Protein AF-A0A937DG36-F1 (afdb_monomer_lite)

Sequence (74 aa):
MPKNSITTERRATLREGLQSTADALHRRRASDIALDAIDDYVALNWLEWWGGALRLTITGENVCRQTRLAIETP

pLDDT: mean 88.03, std 13.16, range [43.53, 96.94]

Structure (mmCIF, N/CA/C/O backbone):
data_AF-A0A937DG36-F1
#
_entry.id   AF-A0A937DG36-F1
#
loop_
_atom_site.group_PDB
_atom_site.id
_atom_site.type_symbol
_atom_site.label_atom_id
_atom_site.label_alt_id
_atom_site.label_comp_id
_atom_site.label_asym_id
_atom_site.label_entity_id
_atom_site.label_seq_id
_atom_site.pdbx_PDB_ins_code
_atom_site.Cartn_x
_atom_site.Cartn_y
_atom_site.Cartn_z
_atom_site.occupancy
_atom_site.B_iso_or_equiv
_atom_site.auth_seq_id
_atom_site.auth_comp_id
_atom_site.auth_asym_id
_atom_site.auth_atom_id
_atom_site.pdbx_PDB_model_num
ATOM 1 N N . MET A 1 1 ? -15.102 -5.446 -15.648 1.00 43.53 1 MET A N 1
ATOM 2 C CA . MET A 1 1 ? -14.716 -6.105 -14.383 1.00 43.53 1 MET A CA 1
ATOM 3 C C . MET A 1 1 ? -15.315 -5.284 -13.253 1.00 43.53 1 MET A C 1
ATOM 5 O O . MET A 1 1 ? -15.162 -4.065 -13.326 1.00 43.53 1 MET A O 1
ATOM 9 N N . PRO A 1 2 ? -16.087 -5.864 -12.317 1.00 44.56 2 PRO A N 1
ATOM 10 C CA . PRO A 1 2 ? -16.750 -5.074 -11.290 1.00 44.56 2 PRO A CA 1
ATOM 11 C C . PRO A 1 2 ? -15.667 -4.369 -10.480 1.00 44.56 2 PRO A C 1
ATOM 13 O O . PRO A 1 2 ? -14.786 -5.004 -9.908 1.00 44.56 2 PRO A O 1
ATOM 16 N N . LYS A 1 3 ? -15.696 -3.038 -10.529 1.00 56.22 3 LYS A N 1
ATOM 17 C CA . LYS A 1 3 ? -14.880 -2.171 -9.692 1.00 56.22 3 LYS A CA 1
ATOM 18 C C . LYS A 1 3 ? -15.390 -2.422 -8.283 1.00 56.22 3 LYS A C 1
ATOM 20 O O . LYS A 1 3 ? -16.440 -1.892 -7.933 1.00 56.22 3 LYS A O 1
ATOM 25 N N . ASN A 1 4 ? -14.744 -3.322 -7.544 1.00 61.00 4 ASN A N 1
ATOM 26 C CA . ASN A 1 4 ? -15.068 -3.510 -6.142 1.00 61.00 4 ASN A CA 1
ATOM 27 C C . ASN A 1 4 ? -14.828 -2.146 -5.500 1.00 61.00 4 ASN A C 1
ATOM 29 O O . ASN A 1 4 ? -13.697 -1.664 -5.466 1.00 61.00 4 ASN A O 1
ATOM 33 N N . SER A 1 5 ? -15.906 -1.449 -5.155 1.00 77.75 5 SER A N 1
ATOM 34 C CA . SER A 1 5 ? -15.810 -0.138 -4.536 1.00 77.75 5 SER A CA 1
ATOM 35 C C . SER A 1 5 ? -15.153 -0.358 -3.186 1.00 77.75 5 SER A C 1
ATOM 37 O O . SER A 1 5 ? -15.801 -0.824 -2.252 1.00 77.75 5 SER A O 1
ATOM 39 N N . ILE A 1 6 ? -13.849 -0.095 -3.109 1.00 87.75 6 ILE A N 1
ATOM 40 C CA . ILE A 1 6 ? -13.089 -0.226 -1.871 1.00 87.75 6 ILE A CA 1
ATOM 41 C C . ILE A 1 6 ? -13.766 0.675 -0.842 1.00 87.75 6 ILE A C 1
ATOM 43 O O . ILE A 1 6 ? -13.891 1.886 -1.046 1.00 87.75 6 ILE A O 1
ATOM 47 N N . THR A 1 7 ? -14.252 0.069 0.239 1.00 92.75 7 THR A N 1
ATOM 48 C CA . THR A 1 7 ? -14.944 0.798 1.300 1.00 92.75 7 THR A CA 1
ATOM 49 C C . THR A 1 7 ? -13.970 1.733 2.012 1.00 92.75 7 THR A C 1
ATOM 51 O O . THR A 1 7 ? -12.754 1.519 2.007 1.00 92.75 7 THR A O 1
ATOM 54 N N . THR A 1 8 ? -14.488 2.780 2.655 1.00 91.31 8 THR A N 1
ATOM 55 C CA . THR A 1 8 ? -13.658 3.707 3.441 1.00 91.31 8 THR A CA 1
ATOM 56 C C . THR A 1 8 ? -12.872 2.973 4.529 1.00 91.31 8 THR A C 1
ATOM 58 O O . THR A 1 8 ? -11.689 3.249 4.713 1.00 91.31 8 THR A O 1
ATOM 61 N N . GLU A 1 9 ? -13.499 1.995 5.186 1.00 92.56 9 GLU A N 1
ATOM 62 C CA . GLU A 1 9 ? -12.870 1.140 6.199 1.00 92.56 9 GLU A CA 1
ATOM 63 C C . GLU A 1 9 ? -11.731 0.312 5.600 1.00 92.56 9 GLU A C 1
ATOM 65 O O . GLU A 1 9 ? -10.605 0.368 6.091 1.00 92.56 9 GLU A O 1
ATOM 70 N N . ARG A 1 10 ? -11.976 -0.376 4.474 1.00 94.06 10 ARG A N 1
ATOM 71 C CA . ARG A 1 10 ? -10.937 -1.161 3.797 1.00 94.06 10 ARG A CA 1
ATOM 72 C C . ARG A 1 10 ? -9.775 -0.277 3.357 1.00 94.06 10 ARG A C 1
ATOM 74 O O . ARG A 1 10 ? -8.620 -0.653 3.533 1.00 94.06 10 ARG A O 1
ATOM 81 N N . ARG A 1 11 ? -10.056 0.921 2.839 1.00 93.94 11 ARG A N 1
ATOM 82 C CA . ARG A 1 11 ? -9.022 1.892 2.458 1.00 93.94 11 ARG A CA 1
ATOM 83 C C . ARG A 1 11 ? -8.200 2.367 3.659 1.00 93.94 11 ARG A C 1
ATOM 85 O O . ARG A 1 11 ? -6.997 2.566 3.501 1.00 93.94 11 ARG A O 1
ATOM 92 N N . ALA A 1 12 ? -8.817 2.552 4.826 1.00 92.69 12 ALA A N 1
ATOM 93 C CA . ALA A 1 12 ? -8.108 2.902 6.055 1.00 92.69 12 ALA A CA 1
ATOM 94 C C . ALA A 1 12 ? -7.168 1.765 6.492 1.00 92.69 12 ALA A C 1
ATOM 96 O O . ALA A 1 12 ? -5.975 2.005 6.658 1.00 92.69 12 ALA A O 1
ATOM 97 N N . THR A 1 13 ? -7.654 0.519 6.525 1.00 94.06 13 THR A N 1
ATOM 98 C CA . THR A 1 13 ? -6.825 -0.662 6.828 1.00 94.06 13 THR A CA 1
ATOM 99 C C . THR A 1 13 ? -5.654 -0.815 5.853 1.00 94.06 13 THR A C 1
ATOM 101 O O . THR A 1 13 ? -4.519 -1.047 6.263 1.00 94.06 13 THR A O 1
ATOM 104 N N . LEU A 1 14 ? -5.897 -0.638 4.550 1.00 95.38 14 LEU A N 1
ATOM 105 C CA . LEU A 1 14 ? -4.840 -0.669 3.532 1.00 95.38 14 LEU A CA 1
ATOM 106 C C . LEU A 1 14 ? -3.817 0.449 3.754 1.00 95.38 14 LEU A C 1
ATOM 108 O O . LEU A 1 14 ? -2.621 0.244 3.577 1.00 95.38 14 LEU A O 1
ATOM 112 N N . ARG A 1 15 ? -4.258 1.643 4.161 1.00 94.75 15 ARG A N 1
ATOM 113 C CA . ARG A 1 15 ? -3.360 2.772 4.435 1.00 94.75 15 ARG A CA 1
ATOM 114 C C . ARG A 1 15 ? -2.430 2.502 5.615 1.00 94.75 15 ARG A C 1
ATOM 116 O O . ARG A 1 15 ? -1.261 2.879 5.548 1.00 94.75 15 ARG A O 1
ATOM 123 N N . GLU A 1 16 ? -2.935 1.855 6.65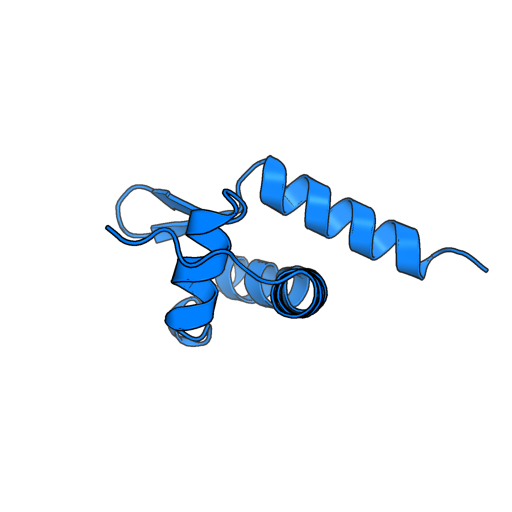7 1.00 92.62 16 GLU A N 1
ATOM 124 C CA . GLU A 1 16 ? -2.149 1.429 7.820 1.00 92.62 16 GLU A CA 1
ATOM 125 C C . GLU A 1 16 ? -1.137 0.336 7.441 1.00 92.62 16 GLU A C 1
ATOM 127 O O . GLU A 1 16 ? 0.033 0.405 7.820 1.00 92.62 16 GLU A O 1
ATOM 132 N N . GLY A 1 17 ? -1.552 -0.635 6.619 1.00 93.81 17 GLY A N 1
ATOM 133 C CA . GLY A 1 17 ? -0.700 -1.735 6.153 1.00 93.81 17 GLY A CA 1
ATOM 134 C C . GLY A 1 17 ? 0.310 -1.367 5.057 1.00 93.81 17 GLY A C 1
ATOM 135 O O . GLY A 1 17 ? 1.242 -2.137 4.792 1.00 93.81 17 GLY A O 1
ATOM 136 N N . LEU A 1 18 ? 0.164 -0.203 4.413 1.00 94.75 18 LEU A N 1
ATOM 137 C CA . LEU A 1 18 ? 0.948 0.152 3.227 1.00 94.75 18 LEU A CA 1
ATOM 138 C C . LEU A 1 18 ? 2.449 0.266 3.522 1.00 94.75 18 LEU A C 1
ATOM 140 O O . LEU A 1 18 ? 3.259 -0.155 2.700 1.00 94.75 18 LEU A O 1
ATOM 144 N N . GLN A 1 19 ? 2.839 0.778 4.693 1.00 93.62 19 GLN A N 1
ATOM 145 C CA . GLN A 1 19 ? 4.259 0.910 5.047 1.00 93.62 19 GLN A CA 1
ATOM 146 C C . GLN A 1 19 ? 4.935 -0.464 5.173 1.00 93.62 19 GLN A C 1
ATOM 148 O O . GLN A 1 19 ? 6.003 -0.675 4.602 1.00 93.62 19 GLN A O 1
ATOM 153 N N . SER A 1 20 ? 4.285 -1.420 5.845 1.00 93.94 20 SER A N 1
ATOM 154 C CA . SER A 1 20 ? 4.786 -2.798 5.954 1.00 93.94 20 SER A CA 1
ATOM 155 C C . SER A 1 20 ? 4.854 -3.482 4.584 1.00 93.94 20 SER A C 1
ATOM 157 O O . SER A 1 20 ? 5.833 -4.154 4.257 1.00 93.94 20 SER A O 1
ATOM 159 N N . THR A 1 21 ? 3.850 -3.232 3.742 1.00 95.44 21 THR A N 1
ATOM 160 C CA . THR A 1 21 ? 3.804 -3.714 2.356 1.00 95.44 21 THR A CA 1
ATOM 161 C C . THR A 1 21 ? 4.979 -3.160 1.542 1.00 95.44 21 THR A C 1
ATOM 163 O O . THR A 1 21 ? 5.675 -3.912 0.861 1.00 95.44 21 THR A O 1
ATOM 166 N N . ALA A 1 22 ? 5.261 -1.858 1.647 1.00 93.19 22 ALA A N 1
ATOM 167 C CA . ALA A 1 22 ? 6.391 -1.221 0.977 1.00 93.19 22 ALA A CA 1
ATOM 168 C C . ALA A 1 22 ? 7.736 -1.811 1.433 1.00 93.19 22 ALA A C 1
ATOM 170 O O . ALA A 1 22 ? 8.612 -2.053 0.597 1.00 93.19 22 ALA A O 1
ATOM 171 N N . ASP A 1 23 ? 7.890 -2.101 2.726 1.00 93.56 23 ASP A N 1
ATOM 172 C CA . ASP A 1 23 ? 9.091 -2.744 3.268 1.00 93.56 23 ASP A CA 1
ATOM 173 C C . ASP A 1 23 ? 9.251 -4.184 2.746 1.00 93.56 23 ASP A C 1
ATOM 175 O O . ASP A 1 23 ? 10.363 -4.607 2.413 1.00 93.56 23 ASP A O 1
ATOM 179 N N . ALA A 1 24 ? 8.152 -4.935 2.618 1.00 94.38 24 ALA A N 1
ATOM 180 C CA . ALA A 1 24 ? 8.157 -6.271 2.024 1.00 94.38 24 ALA A CA 1
ATOM 181 C C . ALA A 1 24 ? 8.604 -6.233 0.552 1.00 94.38 24 ALA A C 1
ATOM 183 O O . ALA A 1 24 ? 9.461 -7.027 0.154 1.00 94.38 24 ALA A O 1
ATOM 184 N N . LEU A 1 25 ? 8.117 -5.267 -0.238 1.00 93.38 25 LEU A N 1
ATOM 185 C CA . LEU A 1 25 ? 8.556 -5.071 -1.626 1.00 93.38 25 LEU A CA 1
ATOM 186 C C . LEU A 1 25 ? 10.052 -4.750 -1.720 1.00 93.38 25 LEU A C 1
ATOM 188 O O . LEU A 1 25 ? 10.760 -5.372 -2.515 1.00 93.38 25 LEU A O 1
ATOM 192 N N . HIS A 1 26 ? 10.563 -3.858 -0.864 1.00 91.00 26 HIS A N 1
ATOM 193 C CA . HIS A 1 26 ? 11.996 -3.537 -0.806 1.00 91.00 26 HIS A CA 1
ATOM 194 C C . HIS A 1 26 ? 12.858 -4.763 -0.477 1.00 91.00 26 HIS A C 1
ATOM 196 O O . HIS A 1 26 ? 13.957 -4.916 -1.012 1.00 91.00 26 HIS A O 1
ATOM 202 N N . ARG A 1 27 ? 12.353 -5.671 0.364 1.00 94.00 27 ARG A N 1
ATOM 203 C CA . ARG A 1 27 ? 13.029 -6.923 0.742 1.00 94.00 27 ARG A CA 1
ATOM 204 C C . ARG A 1 27 ? 12.788 -8.075 -0.238 1.00 94.00 27 ARG A C 1
ATOM 206 O O . ARG A 1 27 ? 13.213 -9.190 0.049 1.00 94.00 27 ARG A O 1
ATOM 213 N N . ARG A 1 28 ? 12.129 -7.831 -1.379 1.00 90.88 28 ARG A N 1
ATOM 214 C CA . ARG A 1 28 ? 11.727 -8.851 -2.371 1.00 90.88 28 ARG A CA 1
ATOM 215 C C . ARG A 1 28 ? 10.824 -9.953 -1.794 1.00 90.88 28 ARG A C 1
ATOM 217 O O . ARG A 1 28 ? 10.830 -11.078 -2.278 1.00 90.88 28 ARG A O 1
ATOM 224 N N . ARG A 1 29 ? 10.025 -9.617 -0.781 1.00 92.19 29 ARG A N 1
ATOM 225 C CA . ARG A 1 29 ? 9.077 -10.501 -0.083 1.00 92.19 29 ARG A CA 1
ATOM 226 C C . ARG A 1 29 ? 7.632 -10.208 -0.484 1.00 92.19 29 ARG A C 1
ATOM 228 O O . ARG A 1 29 ? 6.735 -10.181 0.349 1.00 92.19 29 ARG A O 1
ATOM 235 N N . ALA A 1 30 ? 7.399 -9.964 -1.774 1.00 89.00 30 ALA A N 1
ATOM 236 C CA . ALA A 1 30 ? 6.051 -9.700 -2.281 1.00 89.00 30 ALA A CA 1
ATOM 237 C C . ALA A 1 30 ? 5.096 -10.892 -2.064 1.00 89.00 30 ALA A C 1
ATOM 239 O O . ALA A 1 30 ? 3.894 -10.693 -1.950 1.00 89.00 30 ALA A O 1
ATOM 240 N N . SER A 1 31 ? 5.646 -12.107 -1.947 1.00 90.06 31 SER A N 1
ATOM 241 C CA . SER A 1 31 ? 4.934 -13.343 -1.597 1.00 90.06 31 SER A CA 1
ATOM 242 C C . SER A 1 31 ? 4.215 -13.300 -0.251 1.00 90.06 31 SER A C 1
ATOM 244 O O . SER A 1 31 ? 3.315 -14.100 -0.024 1.00 90.06 31 SER A O 1
ATOM 246 N N . ASP A 1 32 ? 4.623 -12.400 0.641 1.00 91.88 32 ASP A N 1
ATOM 247 C CA . ASP A 1 32 ? 4.100 -12.330 2.005 1.00 91.88 32 ASP A CA 1
ATOM 248 C C . ASP A 1 32 ? 2.908 -11.369 2.105 1.00 91.88 32 ASP A C 1
ATOM 250 O O . ASP A 1 32 ? 2.278 -11.254 3.156 1.00 91.88 32 ASP A O 1
ATOM 254 N N . ILE A 1 33 ? 2.606 -10.664 1.013 1.00 93.38 33 ILE A N 1
ATOM 255 C CA . ILE A 1 33 ? 1.464 -9.766 0.898 1.00 93.38 33 ILE A CA 1
ATOM 256 C C . ILE A 1 33 ? 0.286 -10.593 0.385 1.00 93.38 33 ILE A C 1
ATOM 258 O O . ILE A 1 33 ? 0.394 -11.296 -0.620 1.00 93.38 33 ILE A O 1
ATOM 262 N N . ALA A 1 34 ? -0.850 -10.499 1.070 1.00 93.50 34 ALA A N 1
ATOM 263 C CA . ALA A 1 34 ? -2.060 -11.190 0.654 1.00 93.50 34 ALA A CA 1
ATOM 264 C C . AL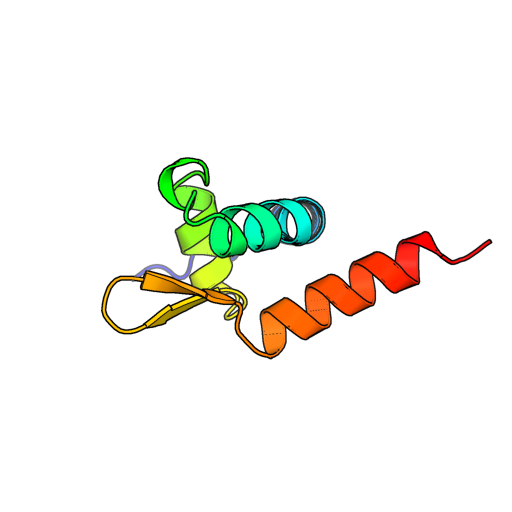A A 1 34 ? -2.519 -10.707 -0.737 1.00 93.50 34 ALA A C 1
ATOM 266 O O . ALA A 1 34 ? -2.463 -9.514 -1.044 1.00 93.50 34 ALA A O 1
ATOM 267 N N . LEU A 1 35 ? -2.950 -11.640 -1.593 1.00 91.31 35 LEU A N 1
ATOM 268 C CA . LEU A 1 35 ? -3.274 -11.349 -2.994 1.00 91.31 35 LEU A CA 1
ATOM 269 C C . LEU A 1 35 ? -4.430 -10.345 -3.134 1.00 91.31 35 LEU A C 1
ATOM 271 O O . LEU A 1 35 ? -4.368 -9.451 -3.970 1.00 91.31 35 LEU A O 1
ATOM 275 N N . ASP A 1 36 ? -5.435 -10.444 -2.264 1.00 92.44 36 ASP A N 1
ATOM 276 C CA . ASP A 1 36 ? -6.551 -9.497 -2.180 1.00 92.44 36 ASP A CA 1
ATOM 277 C C . ASP A 1 36 ? -6.074 -8.076 -1.841 1.00 92.44 36 ASP A C 1
ATOM 279 O O . ASP A 1 36 ? -6.556 -7.099 -2.410 1.00 92.44 36 ASP A O 1
ATOM 283 N N . ALA A 1 37 ? -5.081 -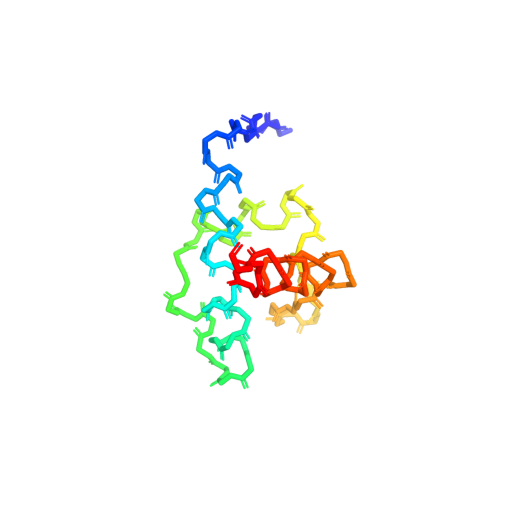7.950 -0.956 1.00 93.81 37 ALA A N 1
ATOM 284 C CA . ALA A 1 37 ? -4.475 -6.665 -0.637 1.00 93.81 37 ALA A CA 1
ATOM 285 C C . ALA A 1 37 ? -3.685 -6.107 -1.830 1.00 93.81 37 ALA A C 1
ATOM 287 O O . ALA A 1 37 ? -3.756 -4.908 -2.089 1.00 93.81 37 ALA A O 1
ATOM 288 N N . ILE A 1 38 ? -2.965 -6.952 -2.582 1.00 94.12 38 ILE A N 1
ATOM 289 C CA . ILE A 1 38 ? -2.269 -6.534 -3.812 1.00 94.12 38 ILE A CA 1
ATOM 290 C C . ILE A 1 38 ? -3.269 -5.971 -4.824 1.00 94.12 38 ILE A C 1
ATOM 292 O O . ILE A 1 38 ? -3.050 -4.873 -5.337 1.00 94.12 38 ILE A O 1
ATOM 296 N N . ASP A 1 39 ? -4.365 -6.685 -5.081 1.00 93.94 39 ASP A N 1
ATOM 297 C CA . ASP A 1 39 ? -5.395 -6.247 -6.024 1.00 93.94 39 ASP A CA 1
ATOM 298 C C . ASP A 1 39 ? -6.017 -4.910 -5.599 1.00 93.94 39 ASP A C 1
ATOM 300 O O . ASP A 1 39 ? -6.155 -4.000 -6.422 1.00 93.94 39 ASP A O 1
ATOM 304 N N . ASP A 1 40 ? -6.309 -4.742 -4.307 1.00 95.19 40 ASP A N 1
ATOM 305 C CA . ASP A 1 40 ? -6.823 -3.483 -3.769 1.00 95.19 40 ASP A CA 1
ATOM 306 C C . ASP A 1 40 ? -5.803 -2.339 -3.904 1.00 95.19 40 ASP A C 1
ATOM 308 O O . ASP A 1 40 ? -6.150 -1.226 -4.309 1.00 95.19 40 ASP A O 1
ATOM 312 N N . TYR A 1 41 ? -4.526 -2.585 -3.598 1.00 95.88 41 TYR A N 1
ATOM 313 C CA . TYR A 1 41 ? -3.478 -1.576 -3.735 1.00 95.88 41 TYR A CA 1
ATOM 314 C C . TYR A 1 41 ? -3.257 -1.153 -5.190 1.00 95.88 41 TYR A C 1
ATOM 316 O O . TYR A 1 41 ? -3.018 0.031 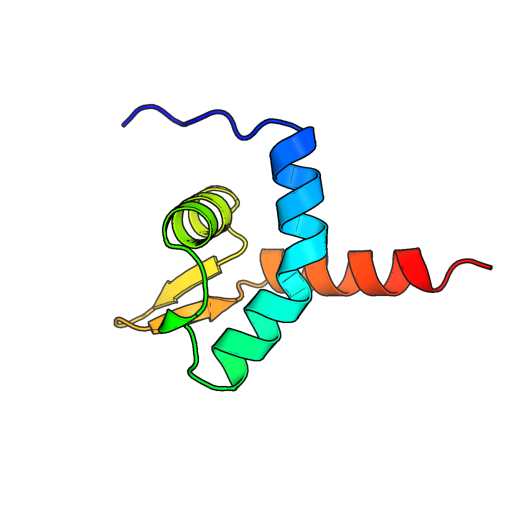-5.452 1.00 95.88 41 TYR A O 1
ATOM 324 N N . VAL A 1 42 ? -3.348 -2.094 -6.132 1.00 94.94 42 VAL A N 1
ATOM 325 C CA . VAL A 1 42 ? -3.284 -1.809 -7.571 1.00 94.94 42 VAL A CA 1
ATOM 326 C C . VAL A 1 42 ? -4.517 -1.019 -8.011 1.00 94.94 42 VAL A C 1
ATOM 328 O O . VAL A 1 42 ? -4.384 -0.015 -8.709 1.00 94.94 42 VAL A O 1
ATOM 331 N N . ALA A 1 43 ? -5.710 -1.389 -7.540 1.00 94.19 43 ALA A N 1
ATOM 332 C CA . ALA A 1 43 ? -6.944 -0.657 -7.826 1.00 94.19 43 ALA A CA 1
ATOM 333 C C . ALA A 1 43 ? -6.929 0.784 -7.275 1.00 94.19 43 ALA A C 1
ATOM 335 O O . ALA A 1 43 ? -7.514 1.682 -7.883 1.00 94.19 43 ALA A O 1
ATOM 336 N N . LEU A 1 44 ? -6.229 1.027 -6.160 1.00 94.62 44 LEU A N 1
ATOM 337 C CA . LEU A 1 44 ? -6.001 2.361 -5.588 1.00 94.62 44 LEU A CA 1
ATOM 338 C C . LEU A 1 44 ? -4.868 3.148 -6.265 1.00 94.62 44 LEU A C 1
ATOM 340 O O . LEU A 1 44 ? -4.617 4.293 -5.876 1.00 94.62 44 LEU A O 1
ATOM 344 N N . ASN A 1 45 ? -4.181 2.568 -7.254 1.00 95.25 45 ASN A N 1
ATOM 345 C CA . ASN A 1 45 ? -2.973 3.120 -7.872 1.00 95.25 45 ASN A CA 1
ATOM 346 C C . ASN A 1 45 ? -1.828 3.348 -6.866 1.00 95.25 45 ASN A C 1
ATOM 348 O O . ASN A 1 45 ? -1.004 4.243 -7.043 1.00 95.25 45 ASN A O 1
ATOM 352 N N . TRP A 1 46 ? -1.784 2.597 -5.764 1.00 96.44 46 TRP A N 1
ATOM 353 C CA . TRP A 1 46 ? -0.709 2.690 -4.766 1.00 96.44 46 TRP A CA 1
ATOM 354 C C . TRP A 1 46 ? 0.438 1.739 -5.089 1.00 96.44 46 TRP A C 1
ATOM 356 O O . TRP A 1 46 ? 1.594 2.067 -4.828 1.00 96.44 46 TRP A O 1
ATOM 366 N N . LEU A 1 47 ? 0.117 0.602 -5.705 1.00 96.81 47 LEU A N 1
ATOM 367 C CA . LEU A 1 47 ? 1.076 -0.330 -6.282 1.00 96.81 47 LEU A CA 1
ATOM 368 C C . LEU A 1 47 ? 0.828 -0.482 -7.781 1.00 96.81 47 LEU A C 1
ATOM 370 O O . LEU A 1 47 ? -0.281 -0.270 -8.265 1.00 96.81 47 LEU A O 1
ATOM 374 N N . GLU A 1 48 ? 1.864 -0.879 -8.506 1.00 95.88 48 GLU A N 1
ATOM 375 C CA . GLU A 1 48 ? 1.773 -1.201 -9.925 1.00 95.88 48 GLU A CA 1
ATOM 376 C C . GLU A 1 48 ? 2.634 -2.412 -10.283 1.00 95.88 48 GLU A C 1
ATOM 378 O O . GLU A 1 48 ? 3.678 -2.673 -9.676 1.00 95.88 48 GLU A O 1
ATOM 383 N N . TRP A 1 49 ? 2.195 -3.146 -11.303 1.00 94.06 49 TRP A N 1
ATOM 384 C CA . TRP A 1 49 ? 2.982 -4.208 -11.914 1.00 94.06 49 TRP A CA 1
ATOM 385 C C . TRP A 1 49 ? 3.938 -3.613 -12.945 1.00 94.06 49 TRP A C 1
ATOM 387 O O . TRP A 1 49 ? 3.513 -3.004 -13.924 1.00 94.06 49 TRP A O 1
ATOM 397 N N . TRP A 1 50 ? 5.234 -3.844 -12.759 1.00 92.12 50 TRP A N 1
ATOM 398 C CA . TRP A 1 50 ? 6.284 -3.394 -13.663 1.00 92.12 50 TRP A CA 1
ATOM 399 C C . TRP A 1 50 ? 7.211 -4.556 -14.022 1.00 92.12 50 TRP A C 1
ATOM 401 O O . TRP A 1 50 ? 7.977 -5.041 -13.189 1.00 92.12 50 TRP A O 1
ATOM 411 N N . GLY A 1 51 ? 7.126 -5.029 -15.269 1.00 86.75 51 GLY A N 1
ATOM 412 C CA . GLY A 1 51 ? 8.005 -6.087 -15.783 1.00 86.75 51 GLY A CA 1
ATOM 413 C C . GLY A 1 51 ? 7.957 -7.396 -14.983 1.00 86.75 51 GLY A C 1
ATOM 414 O O . GLY A 1 51 ? 8.981 -8.055 -14.840 1.00 86.75 51 GLY A O 1
ATOM 415 N N . GLY A 1 52 ? 6.796 -7.748 -14.417 1.00 87.44 52 GLY A N 1
ATOM 416 C CA . GLY A 1 52 ? 6.614 -8.950 -13.592 1.00 87.44 52 GLY A CA 1
ATOM 417 C C . GLY A 1 52 ? 6.961 -8.781 -12.108 1.00 87.44 52 GLY A C 1
ATOM 418 O O . GLY A 1 52 ? 6.807 -9.726 -11.341 1.00 87.44 52 GLY A O 1
ATOM 419 N N . ALA A 1 53 ? 7.389 -7.591 -11.682 1.00 89.06 53 ALA A N 1
ATOM 420 C CA . ALA A 1 53 ? 7.582 -7.254 -10.276 1.00 89.06 53 ALA A CA 1
ATOM 421 C C . ALA A 1 53 ? 6.534 -6.238 -9.809 1.00 89.06 53 ALA A C 1
ATOM 423 O O . ALA A 1 53 ? 6.120 -5.365 -10.569 1.00 89.06 53 ALA A O 1
ATOM 424 N N . LEU A 1 54 ? 6.137 -6.328 -8.542 1.00 94.38 54 LEU A N 1
ATOM 425 C CA . LEU A 1 54 ? 5.264 -5.346 -7.907 1.00 94.38 54 LEU A CA 1
ATOM 426 C C . LEU A 1 54 ? 6.111 -4.185 -7.363 1.00 94.38 54 LEU A C 1
ATOM 428 O O . LEU A 1 54 ? 7.138 -4.414 -6.717 1.00 94.38 54 LEU A O 1
ATOM 432 N N . ARG A 1 55 ? 5.704 -2.943 -7.635 1.00 94.25 55 ARG A N 1
ATOM 433 C CA . ARG A 1 55 ? 6.403 -1.725 -7.200 1.00 94.25 55 ARG A CA 1
ATOM 434 C C . ARG A 1 55 ? 5.450 -0.716 -6.577 1.00 94.25 55 ARG A C 1
ATOM 436 O O . ARG A 1 55 ? 4.263 -0.697 -6.884 1.00 94.25 55 ARG A O 1
ATOM 443 N N . LEU A 1 56 ? 6.004 0.125 -5.708 1.00 96.00 56 LEU A N 1
ATOM 444 C CA . LEU A 1 56 ? 5.308 1.271 -5.133 1.00 96.00 56 LEU A CA 1
ATOM 445 C C . LEU A 1 56 ? 5.249 2.409 -6.158 1.00 96.00 56 LEU A C 1
ATOM 447 O O . LEU A 1 56 ? 6.274 2.751 -6.748 1.00 96.00 56 LEU A O 1
ATOM 451 N N . THR A 1 57 ? 4.069 2.999 -6.346 1.00 96.94 57 THR A N 1
ATOM 452 C CA . THR A 1 57 ? 3.896 4.174 -7.212 1.00 96.94 57 THR A CA 1
ATOM 453 C C . THR A 1 57 ? 4.225 5.467 -6.461 1.00 96.94 57 THR A C 1
ATOM 455 O O . THR A 1 57 ? 4.321 5.495 -5.231 1.00 96.94 57 THR A O 1
ATOM 458 N N . ILE A 1 58 ? 4.280 6.589 -7.185 1.00 96.19 58 ILE A N 1
ATOM 459 C CA . ILE A 1 58 ? 4.373 7.932 -6.584 1.00 96.19 58 ILE A CA 1
ATOM 460 C C . ILE A 1 58 ? 3.176 8.205 -5.654 1.00 96.19 58 ILE A C 1
ATOM 462 O O . ILE A 1 58 ? 3.324 8.815 -4.593 1.00 96.19 58 ILE A O 1
ATOM 466 N N . THR A 1 59 ? 1.972 7.751 -6.022 1.00 96.19 59 THR A N 1
ATOM 467 C CA . THR A 1 59 ? 0.781 7.894 -5.172 1.00 96.19 59 THR A CA 1
ATOM 468 C C . THR A 1 59 ? 0.924 7.078 -3.888 1.00 96.19 59 THR A C 1
ATOM 470 O O . THR A 1 59 ? 0.657 7.614 -2.814 1.00 96.19 59 THR A O 1
ATOM 473 N N . GLY A 1 60 ? 1.388 5.828 -3.971 1.00 95.50 60 GLY A N 1
ATOM 474 C CA . GLY A 1 60 ? 1.647 4.988 -2.799 1.00 95.50 60 GLY A CA 1
ATOM 475 C C . GLY A 1 60 ? 2.710 5.583 -1.873 1.00 95.50 60 GLY A C 1
ATOM 476 O O . GLY A 1 60 ? 2.511 5.650 -0.662 1.00 95.50 60 GLY A O 1
ATOM 477 N N . GLU A 1 61 ? 3.797 6.119 -2.432 1.00 94.56 61 GLU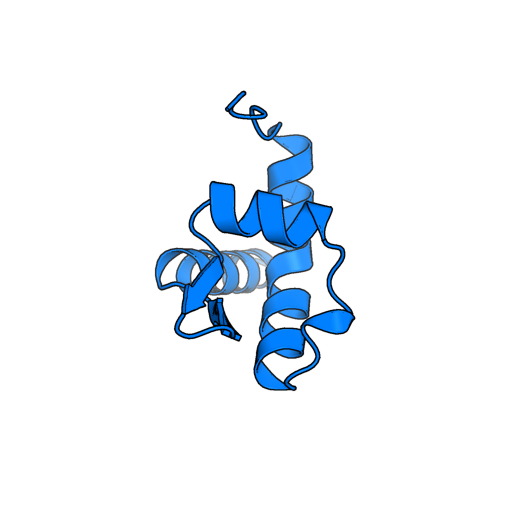 A N 1
ATOM 478 C CA . GLU A 1 61 ? 4.846 6.799 -1.661 1.00 94.56 61 GLU A CA 1
ATOM 479 C C . GLU A 1 61 ? 4.308 8.022 -0.903 1.00 94.56 61 GLU A C 1
ATOM 481 O O . GLU A 1 61 ? 4.592 8.208 0.284 1.00 94.56 61 GLU A O 1
ATOM 486 N N . ASN A 1 62 ? 3.478 8.837 -1.560 1.00 94.88 62 ASN A N 1
ATOM 487 C CA . ASN A 1 62 ? 2.809 9.968 -0.920 1.00 94.88 62 ASN A CA 1
ATOM 488 C C . ASN A 1 62 ? 1.915 9.528 0.244 1.00 94.88 62 ASN A C 1
ATOM 490 O O . ASN A 1 62 ? 1.883 10.197 1.275 1.00 94.88 62 ASN A O 1
ATOM 494 N N . VAL A 1 63 ? 1.207 8.406 0.100 1.00 94.19 63 VAL A N 1
ATOM 495 C CA . VAL A 1 63 ? 0.370 7.854 1.170 1.00 94.19 63 VAL A CA 1
ATOM 496 C C . VAL A 1 63 ? 1.228 7.392 2.347 1.00 94.19 63 VAL A C 1
ATOM 498 O O . VAL A 1 63 ?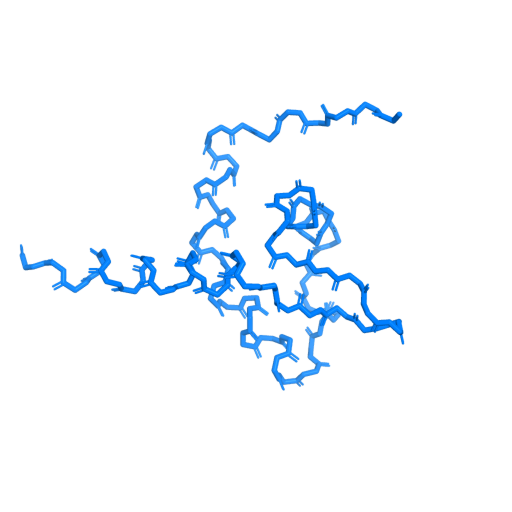 0.927 7.780 3.474 1.00 94.19 63 VAL A O 1
ATOM 501 N N . CYS A 1 64 ? 2.329 6.669 2.107 1.00 92.81 64 CYS A N 1
ATOM 502 C CA . CYS A 1 64 ? 3.280 6.294 3.161 1.00 92.81 64 CYS A CA 1
ATOM 503 C C . CYS A 1 64 ? 3.807 7.521 3.918 1.00 92.81 64 CYS A C 1
ATOM 505 O O . CYS A 1 64 ? 3.797 7.541 5.150 1.00 92.81 64 CYS A O 1
ATOM 507 N N . ARG A 1 65 ? 4.222 8.571 3.192 1.00 90.88 65 ARG A N 1
ATOM 508 C CA . ARG A 1 65 ? 4.682 9.829 3.802 1.00 90.88 65 ARG A CA 1
ATOM 509 C C . ARG A 1 65 ? 3.609 10.470 4.672 1.00 90.88 65 ARG A C 1
ATOM 511 O O . ARG A 1 65 ? 3.890 10.837 5.805 1.00 90.88 65 ARG A O 1
ATOM 518 N N . GLN A 1 66 ? 2.386 10.590 4.165 1.00 89.44 66 GLN A N 1
ATOM 519 C CA . GLN A 1 66 ? 1.294 11.204 4.919 1.00 89.44 66 GLN A CA 1
ATOM 520 C C . GLN A 1 66 ? 0.928 10.399 6.171 1.00 89.44 66 GLN A C 1
ATOM 522 O O . GLN A 1 66 ? 0.631 10.995 7.198 1.00 89.44 66 GLN A O 1
ATOM 527 N N . THR A 1 67 ? 0.938 9.064 6.104 1.00 85.50 67 THR A N 1
ATOM 528 C CA . THR A 1 67 ? 0.689 8.214 7.280 1.00 85.50 67 THR A CA 1
ATOM 529 C C . THR A 1 67 ? 1.779 8.405 8.332 1.00 85.50 67 THR A C 1
ATOM 531 O O . THR A 1 67 ? 1.461 8.530 9.507 1.00 85.50 67 THR A O 1
ATOM 534 N N . ARG A 1 68 ? 3.050 8.511 7.923 1.00 81.62 68 ARG A N 1
ATOM 535 C CA . ARG A 1 68 ? 4.157 8.800 8.845 1.00 81.62 68 ARG A CA 1
ATOM 536 C C . ARG A 1 68 ? 3.993 10.154 9.535 1.00 81.62 68 ARG A C 1
ATOM 538 O O . ARG A 1 68 ? 4.070 10.219 10.753 1.00 81.62 68 ARG A O 1
ATOM 545 N N . LEU A 1 69 ? 3.687 11.196 8.764 1.00 79.00 69 LEU A N 1
ATOM 546 C CA . LEU A 1 69 ? 3.478 12.549 9.288 1.00 79.00 69 LEU A CA 1
ATOM 547 C C . LEU A 1 69 ? 2.263 12.644 10.224 1.00 79.00 69 LEU A C 1
ATOM 549 O O . LEU A 1 69 ? 2.294 13.408 11.178 1.00 79.00 69 LEU A O 1
ATOM 553 N N . ALA A 1 70 ? 1.205 11.863 9.983 1.00 72.25 70 ALA A N 1
ATOM 554 C CA . ALA A 1 70 ? 0.023 11.839 10.847 1.00 72.25 70 ALA A CA 1
ATOM 555 C C . ALA A 1 70 ? 0.298 11.220 12.231 1.00 72.25 70 ALA A C 1
ATOM 557 O O . ALA A 1 70 ? -0.344 11.596 13.209 1.00 72.25 70 ALA A O 1
ATOM 558 N N . ILE A 1 71 ? 1.253 10.289 12.323 1.00 62.78 71 ILE A N 1
ATOM 559 C CA . ILE A 1 71 ? 1.674 9.668 13.590 1.00 62.78 71 ILE A CA 1
ATOM 560 C C . ILE A 1 71 ? 2.591 10.614 14.393 1.00 62.78 71 ILE A C 1
ATOM 562 O O . ILE A 1 71 ? 2.693 10.486 15.607 1.00 62.78 71 ILE A O 1
ATOM 566 N N . GLU A 1 72 ? 3.222 11.594 13.740 1.00 60.12 72 GLU A N 1
ATOM 567 C CA . GLU A 1 72 ? 4.138 12.569 14.358 1.00 60.12 72 GLU A CA 1
ATOM 568 C C . GLU A 1 72 ? 3.430 13.823 14.915 1.00 60.12 72 GLU A C 1
ATOM 570 O O . GLU A 1 72 ? 4.087 14.792 15.297 1.00 60.12 72 GLU A O 1
ATOM 575 N N . THR A 1 73 ? 2.097 13.818 14.991 1.00 43.69 73 THR A N 1
ATOM 576 C CA . THR A 1 73 ? 1.326 14.913 15.601 1.00 43.69 73 THR A CA 1
ATOM 577 C C . THR A 1 73 ? 1.224 14.704 17.126 1.00 43.69 73 THR A C 1
ATOM 579 O O . THR A 1 73 ? 0.730 13.647 17.521 1.00 43.69 73 THR A O 1
ATOM 582 N N . PRO A 1 74 ? 1.704 15.642 17.975 1.00 52.03 74 PRO A N 1
ATOM 583 C CA . PRO A 1 74 ? 1.688 15.515 19.440 1.00 52.03 74 PRO A CA 1
ATOM 584 C C . PRO A 1 74 ? 0.289 15.593 20.061 1.00 52.03 74 PRO A C 1
ATOM 586 O O . PRO A 1 74 ? -0.593 16.264 19.474 1.00 52.03 74 PRO A O 1
#

Secondary structure (DSSP, 8-state):
-------HHHHHHHHHHHHHHHHHHHTT-GGGS-HHHHHHHHHTTSEEEETTEEEE-HHHHHHHHHHHHHHT--

Foldseek 3Di:
DPLPPQDPVNVVVLLVCLVVCQVCLVVVNNVVDDPVSLVVCVSVVQWDDDPNGIHGDPVVVVSNVVVVVVVVDD

Radius of gyration: 12.39 Å; chains: 1; bounding box: 30×29×35 Å